Protein AF-A0A818Z1H5-F1 (afdb_monomer_lite)

InterPro domains:
  IPR049680 Choline/ethanolamine transporter FLVCR1-2/SLC49-like [PTHR10924] (12-132)

Organism: NCBI:txid392032

Sequence (154 aa):
MLTLPCSKCFGACNSILFFIVILRSSMFYPLAISCGFMGLFLLPLLPVVFEYAVECTYPVNATWSTGLLLSVSNVLGGIFVFILEGLIKRNVPEYTPGVVVTSAATFILCVMIIGALPLLFYYVPYLRLHSEVPHIIKHTANTNAHLGVNEGLS

Radius of gyration: 23.57 Å; chains: 1; bounding box: 50×40×73 Å

Secondary structure (DSSP, 8-state):
--SHHHHHHHHHHHHHHHHHHHHH---HHHHHHHHHHHHHHHHHHHHHHHHHHHHHTTTS-HHHHHHHHHHHHHHHHHHHHHHHHHHHHH------TT----HHHHHHHHHHHHHHHHHHH-----HHHHHHHHHHHHHHHHHHHHTT------

Structure (mmCIF, N/CA/C/O backbone):
data_AF-A0A818Z1H5-F1
#
_entry.id   AF-A0A818Z1H5-F1
#
loop_
_atom_site.group_PDB
_atom_site.id
_atom_site.type_symbol
_atom_site.label_atom_id
_atom_site.label_alt_id
_atom_site.label_comp_id
_atom_site.label_asym_id
_atom_site.label_entity_id
_atom_site.label_seq_id
_atom_site.pdbx_PDB_ins_code
_atom_site.Cartn_x
_atom_site.Cartn_y
_atom_site.Cartn_z
_atom_site.occupancy
_atom_site.B_iso_or_equiv
_atom_site.auth_seq_id
_atom_site.auth_comp_id
_atom_site.auth_asym_id
_atom_site.auth_atom_id
_atom_site.pdbx_PDB_model_num
ATOM 1 N N . MET A 1 1 ? -9.286 15.105 17.533 1.00 44.69 1 MET A N 1
ATOM 2 C CA . MET A 1 1 ? -9.901 14.415 16.373 1.00 44.69 1 MET A CA 1
ATOM 3 C C . MET A 1 1 ? -9.643 15.083 15.011 1.00 44.69 1 MET A C 1
ATOM 5 O O . MET A 1 1 ? -9.838 14.410 14.012 1.00 44.69 1 MET A O 1
ATOM 9 N N . LEU A 1 2 ? -9.145 16.330 14.915 1.00 38.22 2 LEU A N 1
ATOM 10 C CA . LEU A 1 2 ? -8.923 17.013 13.619 1.00 38.22 2 LEU A CA 1
ATOM 11 C C . LEU A 1 2 ? -7.551 16.766 12.942 1.00 38.22 2 LEU A C 1
ATOM 13 O O . LEU A 1 2 ? -7.327 17.232 11.831 1.00 38.22 2 LEU A O 1
ATOM 17 N N . THR A 1 3 ? -6.620 16.047 13.578 1.00 46.03 3 THR A N 1
ATOM 18 C CA . THR A 1 3 ? -5.242 15.848 13.073 1.00 46.03 3 THR A CA 1
ATOM 19 C C . THR A 1 3 ? -5.062 14.617 12.175 1.00 46.03 3 THR A C 1
ATOM 21 O O . THR A 1 3 ? -4.061 14.517 11.466 1.00 46.03 3 THR A O 1
ATOM 24 N N . LEU A 1 4 ? -6.028 13.692 12.148 1.00 54.84 4 LEU A N 1
ATOM 25 C CA . LEU A 1 4 ? -5.959 12.469 11.338 1.00 54.84 4 LEU A CA 1
ATOM 26 C C . LEU A 1 4 ? -5.962 12.684 9.805 1.00 54.84 4 LEU A C 1
ATOM 28 O O . LEU A 1 4 ? -5.195 11.989 9.135 1.00 54.84 4 LEU A O 1
ATOM 32 N N . PRO A 1 5 ? -6.770 13.597 9.215 1.00 53.94 5 PRO A N 1
ATOM 33 C CA . PRO A 1 5 ? -6.783 13.774 7.758 1.00 53.94 5 PRO A CA 1
ATOM 34 C C . PRO A 1 5 ? -5.474 14.372 7.219 1.00 53.94 5 PRO A C 1
ATOM 36 O O . PRO A 1 5 ? -4.979 13.924 6.186 1.00 53.94 5 PRO A O 1
ATOM 39 N N . CYS A 1 6 ? -4.849 15.305 7.949 1.00 50.09 6 CYS A N 1
ATOM 40 C CA . CYS A 1 6 ? -3.570 15.904 7.542 1.00 50.09 6 CYS A CA 1
ATOM 41 C C . CYS A 1 6 ? -2.418 14.888 7.506 1.00 50.09 6 CYS A C 1
ATOM 43 O O . CYS A 1 6 ? -1.573 14.951 6.614 1.00 50.09 6 CYS A O 1
ATOM 45 N N . SER A 1 7 ? -2.390 13.928 8.439 1.00 58.94 7 SER A N 1
ATOM 46 C CA . SER A 1 7 ? -1.343 12.898 8.476 1.00 58.94 7 SER A CA 1
ATOM 47 C C . SER A 1 7 ? -1.440 11.926 7.290 1.00 58.94 7 SER A C 1
ATOM 49 O O . SER A 1 7 ? -0.418 11.581 6.693 1.00 58.94 7 SER A O 1
ATOM 51 N N . LYS A 1 8 ? -2.663 11.552 6.876 1.00 60.94 8 LYS A N 1
ATOM 52 C CA . LYS A 1 8 ? -2.885 10.644 5.735 1.00 60.94 8 LYS A CA 1
ATOM 53 C C . LYS A 1 8 ? -2.396 11.234 4.407 1.00 60.94 8 LYS A C 1
ATOM 55 O O . LYS A 1 8 ? -1.727 10.538 3.643 1.00 60.94 8 LYS A O 1
ATOM 60 N N . CYS A 1 9 ? -2.647 12.521 4.165 1.00 56.31 9 CYS A N 1
ATOM 61 C CA . CYS A 1 9 ? -2.155 13.211 2.969 1.00 56.31 9 CYS A CA 1
ATOM 62 C C . CYS A 1 9 ? -0.624 13.322 2.948 1.00 56.31 9 CYS A C 1
ATOM 64 O O . CYS A 1 9 ? -0.010 13.153 1.897 1.00 56.31 9 CYS A O 1
ATOM 66 N N . PHE A 1 10 ? 0.011 13.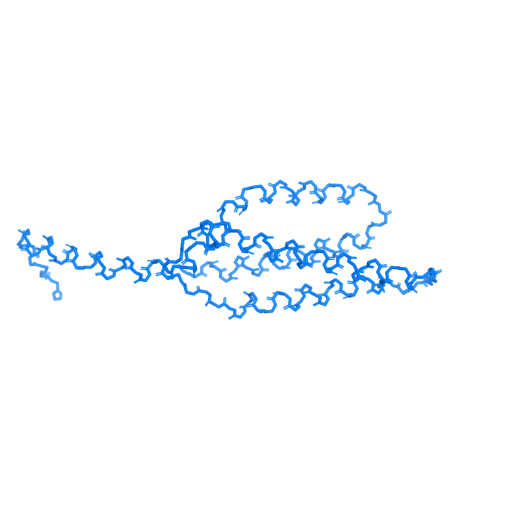547 4.104 1.00 64.88 10 PHE A N 1
ATOM 67 C CA . PHE A 1 10 ? 1.471 13.632 4.187 1.00 64.88 10 PHE A CA 1
ATOM 68 C C . PHE A 1 10 ? 2.155 12.301 3.837 1.00 64.88 10 PHE A C 1
ATOM 70 O O . PHE A 1 10 ? 3.184 12.298 3.159 1.00 64.88 10 PHE A O 1
ATOM 77 N N . GLY A 1 11 ? 1.561 11.171 4.238 1.00 66.50 11 GLY A N 1
ATOM 78 C CA . GLY A 1 11 ? 2.045 9.835 3.878 1.00 66.50 11 GLY A CA 1
ATOM 79 C C . GLY A 1 11 ? 1.916 9.533 2.381 1.00 66.50 11 GLY A C 1
ATOM 80 O O . GLY A 1 11 ? 2.873 9.063 1.767 1.00 66.50 11 GLY A O 1
ATOM 81 N N . ALA A 1 12 ? 0.768 9.863 1.778 1.00 64.75 12 ALA A N 1
ATOM 82 C CA . ALA A 1 12 ? 0.538 9.669 0.344 1.00 64.75 12 ALA A CA 1
ATOM 83 C C . ALA A 1 12 ? 1.459 10.549 -0.522 1.00 64.75 12 ALA A C 1
ATOM 85 O O . ALA A 1 12 ? 2.020 10.081 -1.510 1.00 64.75 12 ALA A O 1
ATOM 86 N N . CYS A 1 13 ? 1.680 11.807 -0.128 1.00 64.75 13 CYS A N 1
ATOM 87 C CA . CYS A 1 13 ? 2.614 12.687 -0.829 1.00 64.75 13 CYS A CA 1
ATOM 88 C C . CYS A 1 13 ? 4.064 12.193 -0.715 1.00 64.75 13 CYS A C 1
ATOM 90 O O . CYS A 1 13 ? 4.793 12.221 -1.706 1.00 64.75 13 CYS A O 1
ATOM 92 N N . ASN A 1 14 ? 4.484 11.702 0.458 1.00 68.75 14 ASN A N 1
ATOM 93 C CA . ASN A 1 14 ? 5.836 11.167 0.637 1.00 68.75 14 ASN A CA 1
ATOM 94 C C . ASN A 1 14 ? 6.090 9.927 -0.220 1.00 68.75 14 ASN A C 1
ATOM 96 O O . ASN A 1 14 ? 7.144 9.840 -0.842 1.00 68.75 14 ASN A O 1
ATOM 100 N N . SER A 1 15 ? 5.143 8.989 -0.297 1.00 67.06 15 SER A N 1
ATOM 101 C CA . SER A 1 15 ? 5.329 7.765 -1.084 1.00 67.06 15 SER A CA 1
ATOM 102 C C . SER A 1 15 ? 5.428 8.050 -2.586 1.00 67.06 15 SER A C 1
AT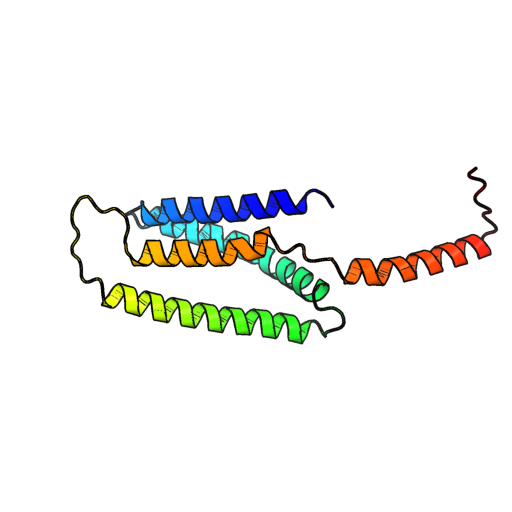OM 104 O O . SER A 1 15 ? 6.294 7.490 -3.256 1.00 67.06 15 SER A O 1
ATOM 106 N N . ILE A 1 16 ? 4.620 8.980 -3.106 1.00 69.19 16 ILE A N 1
ATOM 107 C CA . ILE A 1 16 ? 4.676 9.412 -4.510 1.00 69.19 16 ILE A CA 1
ATOM 108 C C . ILE A 1 16 ? 6.001 10.129 -4.810 1.00 69.19 16 ILE A C 1
ATOM 110 O O . ILE A 1 16 ? 6.644 9.834 -5.820 1.00 69.19 16 ILE A O 1
ATOM 114 N N . LEU A 1 17 ? 6.453 11.026 -3.925 1.00 67.25 17 LEU A N 1
ATOM 115 C CA . LEU A 1 17 ? 7.736 11.721 -4.077 1.00 67.25 17 LEU A CA 1
ATOM 116 C C . LEU A 1 17 ? 8.922 10.750 -4.035 1.00 67.25 17 LEU A C 1
ATOM 118 O O . LEU A 1 17 ? 9.802 10.828 -4.892 1.00 67.25 17 LEU A O 1
ATOM 122 N N . PHE A 1 18 ? 8.928 9.803 -3.095 1.00 68.50 18 PHE A N 1
ATOM 123 C CA . PHE A 1 18 ? 9.955 8.762 -3.020 1.00 68.50 18 PHE A CA 1
ATOM 124 C C . PHE A 1 18 ? 9.990 7.910 -4.288 1.00 68.50 18 PHE A C 1
ATOM 126 O O . PHE A 1 18 ? 11.067 7.620 -4.806 1.00 68.50 18 PHE A O 1
ATOM 133 N N . PHE A 1 19 ? 8.826 7.552 -4.830 1.00 67.38 19 PHE A N 1
ATOM 134 C CA . PHE A 1 19 ? 8.738 6.733 -6.032 1.00 67.38 19 PHE A CA 1
ATOM 135 C C . PHE A 1 19 ? 9.264 7.457 -7.282 1.00 67.38 19 PHE A C 1
ATOM 137 O O . PHE A 1 19 ? 10.005 6.871 -8.071 1.00 67.38 19 PHE A O 1
ATOM 144 N N . ILE A 1 20 ? 8.973 8.754 -7.431 1.00 66.19 20 ILE A N 1
ATOM 145 C CA . ILE A 1 20 ? 9.529 9.590 -8.510 1.00 66.19 20 ILE A CA 1
ATOM 146 C C . ILE A 1 20 ? 11.060 9.677 -8.406 1.00 66.19 20 ILE A C 1
ATOM 148 O O . ILE A 1 20 ? 11.759 9.614 -9.420 1.00 66.19 20 ILE A O 1
ATOM 152 N N . VAL A 1 21 ? 11.600 9.789 -7.189 1.00 65.50 21 VAL A N 1
ATOM 153 C CA . VAL A 1 21 ? 13.053 9.822 -6.952 1.00 65.50 21 VAL A CA 1
ATOM 154 C C . VAL A 1 21 ? 13.707 8.477 -7.293 1.00 65.50 21 VAL A C 1
ATOM 156 O O . VAL A 1 21 ? 14.766 8.464 -7.922 1.00 65.50 21 VAL A O 1
ATOM 159 N N . ILE A 1 22 ? 13.056 7.363 -6.946 1.00 64.38 22 ILE A N 1
ATOM 160 C CA . ILE A 1 22 ? 13.499 5.992 -7.245 1.00 64.38 22 ILE A CA 1
ATOM 161 C C . ILE A 1 22 ? 13.529 5.722 -8.755 1.00 64.38 22 ILE A C 1
ATOM 163 O O . ILE A 1 22 ? 14.516 5.194 -9.257 1.00 64.38 22 ILE A O 1
ATOM 167 N N . LEU A 1 23 ? 12.496 6.134 -9.496 1.00 63.78 23 LEU A N 1
ATOM 168 C CA . LEU A 1 23 ? 12.436 5.953 -10.952 1.00 63.78 23 LEU A CA 1
ATOM 169 C C . LEU A 1 23 ? 13.457 6.804 -11.711 1.00 63.78 23 LEU A C 1
ATOM 171 O O . LEU A 1 23 ? 13.922 6.407 -12.777 1.00 63.78 23 LEU A O 1
ATOM 175 N N . ARG A 1 24 ? 13.793 7.985 -11.181 1.00 60.50 24 ARG A N 1
ATOM 176 C CA . ARG A 1 24 ? 14.718 8.918 -11.833 1.00 60.50 24 ARG A CA 1
ATOM 177 C C . ARG A 1 24 ? 16.184 8.571 -11.583 1.00 60.50 24 ARG A C 1
ATOM 179 O O . ARG A 1 24 ? 17.046 8.975 -12.361 1.00 60.50 24 ARG A O 1
ATOM 186 N N . SER A 1 25 ? 16.496 7.875 -10.492 1.00 54.84 25 SER A N 1
ATOM 187 C CA . SER A 1 25 ? 17.883 7.623 -10.121 1.00 54.84 25 SER A CA 1
ATOM 188 C C . SER A 1 25 ? 18.373 6.288 -10.672 1.00 54.84 25 SER A C 1
ATOM 190 O O . SER A 1 25 ? 18.204 5.239 -10.062 1.00 54.84 25 SER A O 1
ATOM 192 N N . SER A 1 26 ? 19.065 6.342 -11.810 1.00 59.59 26 SER A N 1
ATOM 193 C CA . SER A 1 26 ? 19.867 5.240 -12.368 1.00 59.59 26 SER A CA 1
ATOM 194 C C . SER A 1 26 ? 21.114 4.919 -11.511 1.00 59.59 26 SER A C 1
ATOM 196 O O . SER A 1 26 ? 22.173 4.592 -12.042 1.00 59.59 26 SER A O 1
ATOM 198 N N . MET A 1 27 ? 21.035 5.084 -10.187 1.00 64.25 27 MET A N 1
ATOM 199 C CA . MET A 1 27 ? 22.134 4.920 -9.237 1.00 64.25 27 MET A CA 1
ATOM 200 C C . MET A 1 27 ? 21.669 4.043 -8.069 1.00 64.25 27 MET A C 1
ATOM 202 O O . MET A 1 27 ? 20.646 4.310 -7.446 1.00 64.25 27 MET A O 1
ATOM 206 N N . PHE A 1 28 ? 22.440 3.002 -7.742 1.00 72.12 28 PHE A N 1
ATOM 207 C CA . PHE A 1 28 ? 22.104 2.019 -6.698 1.00 72.12 28 PHE A CA 1
ATOM 208 C C . PHE A 1 28 ? 22.113 2.588 -5.267 1.00 72.12 28 PHE A C 1
ATOM 210 O O . PHE A 1 28 ? 21.377 2.118 -4.401 1.00 72.12 28 PHE A O 1
ATOM 217 N N . TYR A 1 29 ? 22.916 3.620 -5.007 1.00 77.31 29 TYR A N 1
ATOM 218 C CA . TYR A 1 29 ? 23.055 4.228 -3.679 1.00 77.31 29 TYR A CA 1
ATOM 219 C C . TYR A 1 29 ? 21.749 4.811 -3.098 1.00 77.31 29 TYR A C 1
ATOM 221 O O . TYR A 1 29 ? 21.386 4.447 -1.978 1.00 77.31 29 TYR A O 1
ATOM 229 N N . PRO A 1 30 ? 20.998 5.674 -3.809 1.00 77.44 30 PRO A N 1
ATOM 230 C CA . PRO A 1 30 ? 19.738 6.217 -3.290 1.00 77.44 30 PRO A CA 1
ATOM 231 C C . PRO A 1 30 ? 18.641 5.157 -3.100 1.00 77.44 30 PRO A C 1
ATOM 233 O O . PRO A 1 30 ? 17.811 5.290 -2.198 1.00 77.44 30 PRO A O 1
ATOM 236 N N . LEU A 1 31 ? 18.654 4.078 -3.888 1.00 73.88 31 LEU A N 1
ATOM 237 C CA . LEU A 1 31 ? 17.750 2.935 -3.713 1.00 73.88 31 LEU A CA 1
ATOM 238 C C . LEU A 1 31 ? 17.997 2.224 -2.375 1.00 73.88 31 LEU A C 1
ATOM 240 O O . LEU A 1 31 ? 17.060 1.969 -1.623 1.00 73.88 31 LEU A O 1
ATOM 244 N N . ALA A 1 32 ? 19.260 1.958 -2.040 1.00 80.88 32 ALA A N 1
ATOM 245 C CA . ALA A 1 32 ? 19.614 1.313 -0.777 1.00 80.88 32 ALA A CA 1
ATOM 246 C C . ALA A 1 32 ? 19.247 2.183 0.438 1.00 80.88 32 ALA A C 1
ATOM 248 O O . ALA A 1 32 ? 18.669 1.687 1.406 1.00 80.88 32 ALA A O 1
ATOM 249 N N . ILE A 1 33 ? 19.523 3.491 0.369 1.00 83.31 33 ILE A N 1
ATOM 250 C CA . ILE A 1 33 ? 19.208 4.440 1.448 1.00 83.31 33 ILE A CA 1
ATOM 251 C C . ILE A 1 33 ? 17.693 4.533 1.664 1.00 83.31 33 ILE A C 1
ATOM 253 O O . ILE A 1 33 ? 17.226 4.452 2.799 1.00 83.31 33 ILE A O 1
ATOM 257 N N . SER A 1 34 ? 16.914 4.661 0.588 1.00 77.94 34 SER A N 1
ATOM 258 C CA . SER A 1 34 ? 15.450 4.722 0.680 1.00 77.94 34 SER A CA 1
ATOM 259 C C . SER A 1 34 ? 14.842 3.420 1.206 1.00 77.94 34 SER A C 1
ATOM 261 O O . SER A 1 34 ? 13.964 3.473 2.064 1.00 77.94 34 SER A O 1
ATOM 263 N N . CYS A 1 35 ? 15.354 2.260 0.784 1.00 78.38 35 CYS A N 1
ATOM 264 C CA . CYS A 1 35 ? 14.937 0.964 1.320 1.00 78.38 35 CYS A CA 1
ATOM 265 C C . CYS A 1 35 ? 15.233 0.842 2.825 1.00 78.38 35 CYS A C 1
ATOM 267 O O . CYS A 1 35 ? 14.389 0.365 3.583 1.00 78.38 35 CYS A O 1
ATOM 269 N N . GLY A 1 36 ? 16.404 1.309 3.272 1.00 81.88 36 GLY A N 1
ATOM 270 C CA . GLY A 1 36 ? 16.774 1.331 4.688 1.00 81.88 36 GLY A CA 1
ATOM 271 C C . GLY A 1 36 ? 15.851 2.223 5.520 1.00 81.88 36 GLY A C 1
ATOM 272 O O . GLY A 1 36 ? 15.325 1.784 6.540 1.00 81.88 36 GLY A O 1
ATOM 273 N N . PHE A 1 37 ? 15.582 3.446 5.054 1.00 82.38 37 PHE A N 1
ATOM 274 C CA . PHE A 1 37 ? 14.642 4.354 5.718 1.00 82.38 37 PHE A CA 1
ATOM 275 C C . PHE A 1 37 ? 13.217 3.795 5.752 1.00 82.38 37 PHE A C 1
ATOM 277 O O . PHE A 1 37 ? 12.570 3.844 6.796 1.00 82.38 37 PHE A O 1
ATOM 284 N N . MET A 1 38 ? 12.740 3.222 4.644 1.00 76.06 38 MET A N 1
ATOM 285 C CA . MET A 1 38 ? 11.420 2.596 4.579 1.00 76.06 38 MET A CA 1
ATOM 286 C C . MET A 1 38 ? 11.292 1.465 5.606 1.00 76.06 38 MET A C 1
ATOM 288 O O . MET A 1 38 ? 10.308 1.423 6.338 1.00 76.06 38 MET A O 1
ATOM 292 N N . GLY A 1 39 ? 12.297 0.590 5.715 1.00 80.69 39 GLY A N 1
ATOM 293 C CA . GLY A 1 39 ? 12.314 -0.489 6.704 1.00 80.69 39 GLY A CA 1
ATOM 294 C C . GLY A 1 39 ? 12.351 0.016 8.149 1.00 80.69 39 GLY A C 1
ATOM 295 O O . GLY A 1 39 ? 11.590 -0.468 8.986 1.00 80.69 39 GLY A O 1
ATOM 296 N N . LEU A 1 40 ? 13.178 1.028 8.437 1.00 85.56 40 LEU A N 1
ATOM 297 C CA . LEU A 1 40 ? 13.290 1.613 9.778 1.00 85.56 40 LEU A CA 1
ATOM 298 C C . LEU A 1 40 ? 11.980 2.233 10.264 1.00 85.56 40 LEU A C 1
ATOM 300 O O . LEU A 1 40 ? 11.632 2.071 11.430 1.00 85.56 40 LEU A O 1
ATOM 304 N N . PHE A 1 41 ? 11.234 2.903 9.385 1.00 80.19 41 PHE A N 1
ATOM 305 C CA . PHE A 1 41 ? 9.928 3.457 9.741 1.00 80.19 41 PHE A CA 1
ATOM 306 C C . PHE A 1 41 ? 8.826 2.400 9.823 1.00 80.19 41 PHE A C 1
ATOM 308 O O . PHE A 1 41 ? 7.865 2.588 10.564 1.00 80.19 41 PHE A O 1
ATOM 315 N N . LEU A 1 42 ? 8.956 1.282 9.109 1.00 79.81 42 LEU A N 1
ATOM 316 C CA . LEU A 1 42 ? 7.937 0.235 9.087 1.00 79.81 42 LEU A CA 1
ATOM 317 C C . LEU A 1 42 ? 7.909 -0.597 10.380 1.00 79.81 42 LEU A C 1
ATOM 319 O O . LEU A 1 42 ? 6.835 -1.017 10.808 1.00 79.81 42 LEU A O 1
ATOM 323 N N . LEU A 1 43 ? 9.061 -0.789 11.032 1.00 85.88 43 LEU A N 1
ATOM 324 C CA . LEU A 1 43 ? 9.179 -1.534 12.294 1.00 85.88 43 LEU A CA 1
ATOM 325 C C . LEU A 1 43 ? 8.289 -0.978 13.429 1.00 85.88 43 LEU A C 1
ATOM 327 O O . LEU A 1 43 ? 7.509 -1.752 13.985 1.00 85.88 43 LEU A O 1
ATOM 331 N N . PRO A 1 44 ? 8.333 0.326 13.774 1.00 86.31 44 PRO A N 1
ATOM 332 C CA . PRO A 1 44 ? 7.436 0.903 14.776 1.00 86.31 44 PRO A CA 1
ATOM 333 C C . PRO A 1 44 ? 5.999 1.083 14.268 1.00 86.31 44 PRO A C 1
ATOM 335 O O . PRO A 1 44 ? 5.080 1.190 15.074 1.00 86.31 44 PRO A O 1
ATOM 338 N N . LEU A 1 45 ? 5.779 1.105 12.949 1.00 79.31 45 LEU A N 1
ATOM 339 C CA . LEU A 1 45 ? 4.445 1.249 12.364 1.00 79.31 45 LEU A CA 1
ATOM 340 C C . LEU A 1 45 ? 3.617 -0.041 12.477 1.00 79.31 45 LEU A C 1
ATOM 342 O O . LEU A 1 45 ? 2.398 0.021 12.612 1.00 79.31 45 LEU A O 1
ATOM 346 N N . LEU A 1 46 ? 4.266 -1.206 12.434 1.00 83.06 46 LEU A N 1
ATOM 347 C CA . LEU A 1 46 ? 3.605 -2.511 12.478 1.00 83.06 46 LEU A CA 1
ATOM 348 C C . LEU A 1 46 ? 2.662 -2.693 13.693 1.00 83.06 46 LEU A C 1
ATOM 350 O O . LEU A 1 46 ? 1.492 -3.012 13.468 1.00 83.06 46 LEU A O 1
ATOM 354 N N . PRO A 1 47 ? 3.087 -2.464 14.958 1.00 84.31 47 PRO A N 1
ATOM 355 C CA . PRO A 1 47 ? 2.185 -2.589 16.106 1.00 84.31 47 PRO A CA 1
ATOM 356 C C . PRO A 1 47 ? 1.044 -1.562 16.077 1.00 84.31 47 PRO A C 1
ATOM 358 O O . PRO A 1 47 ? -0.084 -1.907 16.415 1.00 84.31 47 PRO A O 1
ATOM 361 N N . VAL A 1 48 ? 1.296 -0.341 15.588 1.00 84.50 48 VAL A N 1
ATOM 362 C CA . VAL A 1 48 ? 0.276 0.719 15.469 1.00 84.50 48 VAL A CA 1
ATOM 363 C C . VAL A 1 48 ? -0.827 0.321 14.482 1.00 84.50 48 VAL A C 1
ATOM 365 O O . VAL A 1 48 ? -2.011 0.533 14.742 1.00 84.50 48 VAL A O 1
ATOM 368 N N . VAL A 1 49 ? -0.461 -0.289 13.351 1.00 81.25 49 VAL A N 1
ATOM 369 C CA . VAL A 1 49 ? -1.430 -0.791 12.362 1.00 81.25 49 VAL A CA 1
ATOM 370 C C . VAL A 1 49 ? -2.260 -1.933 12.942 1.00 81.25 49 VAL A C 1
ATOM 372 O O . VAL A 1 49 ? -3.460 -2.003 12.679 1.00 81.25 49 VAL A O 1
ATOM 375 N N . PHE A 1 50 ? -1.654 -2.811 13.745 1.00 82.56 50 PHE A N 1
ATOM 376 C CA . PHE A 1 50 ? -2.389 -3.893 14.393 1.00 82.56 50 PHE A CA 1
ATOM 377 C C . PHE A 1 50 ? -3.375 -3.389 15.442 1.00 82.56 50 PHE A C 1
ATOM 379 O O . PHE A 1 50 ? -4.521 -3.833 15.425 1.00 82.56 50 PHE A O 1
ATOM 386 N N . GLU A 1 51 ? -2.990 -2.438 16.294 1.00 82.31 51 GLU A N 1
ATOM 387 C CA . GLU A 1 51 ? -3.924 -1.816 17.241 1.00 82.31 51 GLU A CA 1
ATOM 388 C C . GLU A 1 51 ? -5.108 -1.178 16.504 1.00 82.31 51 GLU A C 1
ATOM 390 O O . GLU A 1 51 ? -6.264 -1.447 16.830 1.00 82.31 51 GLU A O 1
ATOM 395 N N . TYR A 1 52 ? -4.835 -0.439 15.426 1.00 75.88 52 TYR A N 1
ATOM 396 C CA . TYR A 1 52 ? -5.879 0.181 14.617 1.00 75.88 52 TYR A CA 1
ATOM 397 C C . TYR A 1 52 ? -6.810 -0.840 13.946 1.00 75.88 52 TYR A C 1
ATOM 399 O O . TYR A 1 52 ? -8.030 -0.675 13.963 1.00 75.88 52 TYR A O 1
ATOM 407 N N . ALA A 1 53 ? -6.267 -1.919 13.377 1.00 77.44 53 ALA A N 1
ATOM 408 C CA . ALA A 1 53 ? -7.065 -2.968 12.742 1.00 77.44 53 ALA A CA 1
ATOM 409 C C . ALA A 1 53 ? -8.016 -3.647 13.742 1.00 77.44 53 ALA A C 1
ATOM 411 O O . ALA A 1 53 ? -9.184 -3.899 13.427 1.00 77.44 53 ALA A O 1
ATOM 412 N N . VAL A 1 54 ? -7.547 -3.893 14.967 1.00 77.06 54 VAL A N 1
ATOM 413 C CA . VAL A 1 54 ? -8.355 -4.492 16.037 1.00 77.06 54 VAL A CA 1
ATOM 414 C C . VAL A 1 54 ? -9.477 -3.550 16.475 1.00 77.06 54 VAL A C 1
ATOM 416 O O . VAL A 1 54 ? -10.615 -3.990 16.625 1.00 77.06 54 VAL A O 1
ATOM 419 N N . GLU A 1 55 ? -9.203 -2.251 16.599 1.00 76.75 55 GLU A N 1
ATOM 420 C CA . GLU A 1 55 ? -10.223 -1.255 16.951 1.00 76.75 55 GLU A CA 1
ATOM 421 C C . GLU A 1 55 ? -11.325 -1.107 15.896 1.00 76.75 55 GLU A C 1
ATOM 423 O O . GLU A 1 55 ? -12.477 -0.830 16.239 1.00 76.75 55 GLU A O 1
ATOM 428 N N . CYS A 1 56 ? -10.988 -1.318 14.621 1.00 71.62 56 CYS A N 1
ATOM 429 C CA . CYS A 1 56 ? -11.939 -1.249 13.512 1.00 71.62 56 CYS A CA 1
ATOM 430 C C . CYS A 1 56 ? -12.796 -2.517 13.373 1.00 71.62 56 CYS A C 1
ATOM 432 O O . CYS A 1 56 ? -13.891 -2.451 12.823 1.00 71.62 56 CYS A O 1
ATOM 434 N N . THR A 1 57 ? -12.314 -3.667 13.861 1.00 75.56 57 THR A N 1
ATOM 435 C CA . THR A 1 57 ? -12.970 -4.976 13.672 1.00 75.56 57 THR A CA 1
ATOM 436 C C . THR A 1 57 ? -13.769 -5.424 14.908 1.00 75.56 57 THR A C 1
ATOM 438 O O . THR A 1 57 ? -14.136 -6.590 15.016 1.00 75.56 57 THR A O 1
ATOM 441 N N . TYR A 1 58 ? -14.052 -4.540 15.871 1.00 71.50 58 TYR A N 1
ATOM 442 C CA . TYR A 1 58 ? -14.828 -4.905 17.065 1.00 71.50 58 TYR A CA 1
ATOM 443 C C . TYR A 1 58 ? -16.238 -5.416 16.686 1.00 71.50 58 TYR A C 1
ATOM 445 O O . TYR A 1 58 ? -16.893 -4.763 15.869 1.00 71.50 58 TYR A O 1
ATOM 453 N N . PRO A 1 59 ? -16.749 -6.540 17.248 1.00 70.12 59 PRO A N 1
ATOM 454 C CA . PRO A 1 59 ? -16.267 -7.334 18.394 1.00 70.12 59 PRO A CA 1
ATOM 455 C C . PRO A 1 59 ? -15.474 -8.607 18.017 1.00 70.12 59 PRO A C 1
ATOM 457 O O . PRO A 1 59 ? -15.494 -9.597 18.748 1.00 70.12 59 PRO A O 1
ATOM 460 N N . VAL A 1 60 ? -14.813 -8.635 16.860 1.00 71.44 60 VAL A N 1
ATOM 461 C CA . VAL A 1 60 ? -14.059 -9.807 16.396 1.00 71.44 60 VAL A CA 1
ATOM 462 C C . VAL A 1 60 ? -12.714 -9.903 17.121 1.00 71.44 60 VAL A C 1
ATOM 464 O O . VAL A 1 60 ? -12.025 -8.917 17.373 1.00 71.44 60 VAL A O 1
ATOM 467 N N . ASN A 1 61 ? -12.331 -11.130 17.449 1.00 76.50 61 ASN A N 1
ATOM 468 C CA . ASN A 1 61 ? -11.087 -11.496 18.106 1.00 76.50 61 ASN A CA 1
ATOM 469 C C . ASN A 1 61 ? -9.868 -10.990 17.310 1.00 76.50 61 ASN A C 1
ATOM 471 O O . ASN A 1 61 ? -9.703 -11.292 16.126 1.00 76.50 61 ASN A O 1
ATOM 475 N N . ALA A 1 62 ? -8.979 -10.272 18.003 1.00 76.19 62 ALA A N 1
ATOM 476 C CA . ALA A 1 62 ? -7.823 -9.583 17.429 1.00 76.19 62 ALA A CA 1
ATOM 477 C C . ALA A 1 62 ? -6.933 -10.478 16.548 1.00 76.19 62 ALA A C 1
ATOM 479 O O . ALA A 1 62 ? -6.467 -10.049 15.495 1.00 76.19 62 ALA A O 1
ATOM 480 N N . THR A 1 63 ? -6.753 -11.741 16.945 1.00 81.56 63 THR A N 1
ATOM 481 C CA . THR A 1 63 ? -5.941 -12.738 16.231 1.00 81.56 63 THR A CA 1
ATOM 482 C C . THR A 1 63 ? -6.437 -13.018 14.810 1.00 81.56 63 THR A C 1
ATOM 484 O O . THR A 1 63 ? -5.630 -13.235 13.910 1.00 81.56 63 THR A O 1
ATOM 487 N N . TRP A 1 64 ? -7.752 -12.998 14.579 1.00 84.19 64 TRP A N 1
ATOM 488 C CA . TRP A 1 64 ? -8.309 -13.249 13.247 1.00 84.19 64 TRP A CA 1
ATOM 489 C C . TRP A 1 64 ? -8.175 -12.033 12.339 1.00 84.19 64 TRP A C 1
ATOM 491 O O . TRP A 1 64 ? -7.861 -12.187 11.162 1.00 84.19 64 TRP A O 1
ATOM 501 N N . SER A 1 65 ? -8.352 -10.826 12.884 1.00 81.81 65 SER A N 1
ATOM 502 C CA . SER A 1 65 ? -8.204 -9.584 12.118 1.00 81.81 65 SER A CA 1
ATOM 503 C C . SER A 1 65 ? -6.766 -9.401 11.620 1.00 81.81 65 SER A C 1
ATOM 505 O O . SER A 1 65 ? -6.547 -9.169 10.431 1.00 81.81 65 SER A O 1
ATOM 507 N N . THR A 1 66 ? -5.766 -9.617 12.481 1.00 84.94 66 THR A N 1
ATOM 508 C CA . THR A 1 66 ? -4.350 -9.534 12.083 1.00 84.94 66 THR A CA 1
ATOM 509 C C . THR A 1 66 ? -3.958 -10.637 11.099 1.00 84.94 66 THR A C 1
ATOM 511 O O . THR A 1 66 ? -3.262 -10.364 10.120 1.00 84.94 66 THR A O 1
ATOM 514 N N . GLY A 1 67 ? -4.454 -11.863 11.298 1.00 87.31 67 GLY A N 1
ATOM 515 C CA . GLY A 1 67 ? -4.244 -12.975 10.369 1.00 87.31 67 GLY A CA 1
ATOM 516 C C . GLY A 1 67 ? -4.824 -12.709 8.976 1.00 87.31 67 GLY A C 1
ATOM 517 O O . GLY A 1 67 ? -4.154 -12.954 7.970 1.00 87.31 67 GLY A O 1
ATOM 518 N N . LEU A 1 68 ? -6.036 -12.150 8.898 1.00 85.94 68 LEU A N 1
ATOM 519 C CA . LEU A 1 68 ? -6.664 -11.757 7.634 1.00 85.94 68 LEU A CA 1
ATOM 520 C C . LEU A 1 68 ? -5.920 -10.598 6.969 1.0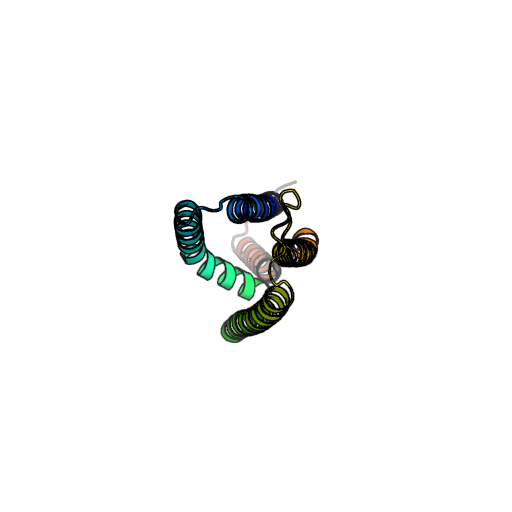0 85.94 68 LEU A C 1
ATOM 522 O O . LEU A 1 68 ? -5.648 -10.671 5.772 1.00 85.94 68 LEU A O 1
ATOM 526 N N . LEU A 1 69 ? -5.531 -9.573 7.734 1.00 84.69 69 LEU A N 1
ATOM 527 C CA . LEU A 1 69 ? -4.760 -8.435 7.230 1.00 84.69 69 LEU A CA 1
ATOM 528 C C . LEU A 1 69 ? -3.462 -8.903 6.556 1.00 84.69 69 LEU A C 1
ATOM 530 O O . LEU A 1 69 ? -3.171 -8.518 5.422 1.00 84.69 69 LEU A O 1
ATOM 534 N N . LEU A 1 70 ? -2.706 -9.780 7.221 1.00 88.75 70 LEU A N 1
ATOM 535 C CA . LEU A 1 70 ? -1.469 -10.340 6.678 1.00 88.75 70 LEU A CA 1
ATOM 536 C C . LEU A 1 70 ? -1.730 -11.253 5.475 1.00 88.75 70 LEU A C 1
ATOM 538 O O . LEU A 1 70 ? -1.003 -11.173 4.486 1.00 88.75 70 LEU A O 1
ATOM 542 N N . SER A 1 71 ? -2.765 -12.091 5.521 1.00 90.81 71 SER A N 1
ATOM 543 C CA . SER A 1 71 ? -3.087 -13.013 4.423 1.00 90.81 71 SER A CA 1
ATOM 544 C C . SER A 1 71 ? -3.474 -12.257 3.152 1.00 90.81 71 SER A C 1
ATOM 546 O O . SER A 1 71 ? -2.917 -12.514 2.086 1.00 90.81 71 SER A O 1
ATOM 548 N N . VAL A 1 72 ? -4.362 -11.266 3.269 1.00 89.62 72 VAL A N 1
ATOM 549 C CA . VAL A 1 72 ? -4.776 -10.406 2.150 1.00 89.62 72 VAL A CA 1
ATOM 550 C C . VAL A 1 72 ? -3.582 -9.632 1.594 1.00 89.62 72 VAL A C 1
ATOM 552 O O . VAL A 1 72 ? -3.418 -9.562 0.377 1.00 89.62 72 VAL A O 1
ATOM 555 N N . SER A 1 73 ? -2.711 -9.110 2.464 1.00 86.88 73 SER A N 1
ATOM 556 C CA . SER A 1 73 ? -1.515 -8.370 2.040 1.00 86.88 73 SER A CA 1
ATOM 557 C C . SER A 1 73 ? -0.549 -9.242 1.235 1.00 86.88 73 SER A C 1
ATOM 559 O O . SER A 1 73 ? -0.057 -8.814 0.193 1.00 86.88 73 SER A O 1
ATOM 561 N N . ASN A 1 74 ? -0.308 -10.479 1.678 1.00 92.38 74 ASN A N 1
ATOM 562 C CA . ASN A 1 74 ? 0.566 -11.416 0.970 1.00 92.38 74 ASN A CA 1
ATOM 563 C C . ASN A 1 74 ? -0.016 -11.834 -0.385 1.00 92.38 74 ASN A C 1
ATOM 565 O O . ASN A 1 74 ? 0.705 -11.851 -1.382 1.00 92.38 74 ASN A O 1
ATOM 569 N N . VAL A 1 75 ? -1.319 -12.126 -0.446 1.00 94.00 75 VAL A N 1
ATOM 570 C CA . VAL A 1 75 ? -1.993 -12.480 -1.705 1.00 94.00 75 VAL A CA 1
ATOM 571 C C . VAL A 1 75 ? -1.940 -11.312 -2.690 1.00 94.00 75 VAL A C 1
ATOM 573 O O . VAL A 1 75 ? -1.553 -11.497 -3.843 1.00 94.00 75 VAL A O 1
ATOM 576 N N . LEU A 1 76 ? -2.256 -10.096 -2.236 1.00 87.56 76 LEU A N 1
ATOM 577 C CA . LEU A 1 76 ? -2.204 -8.896 -3.068 1.00 87.56 76 LEU A CA 1
ATOM 578 C C . LEU A 1 76 ? -0.777 -8.602 -3.559 1.00 87.56 76 LEU A C 1
ATOM 580 O O . LEU A 1 76 ? -0.585 -8.306 -4.738 1.00 87.56 76 LEU A O 1
ATOM 584 N N . GLY A 1 77 ? 0.226 -8.743 -2.686 1.00 87.00 77 GLY A N 1
ATOM 585 C CA . GLY A 1 77 ? 1.637 -8.586 -3.039 1.00 87.00 77 GLY A CA 1
ATOM 586 C C . GLY A 1 77 ? 2.108 -9.612 -4.072 1.00 87.00 77 GLY A C 1
ATOM 587 O O . GLY A 1 77 ? 2.768 -9.248 -5.044 1.00 87.00 77 GLY A O 1
ATOM 588 N N . GLY A 1 78 ? 1.716 -10.880 -3.920 1.00 90.50 78 GLY A N 1
ATOM 589 C CA . GLY A 1 78 ? 2.039 -11.939 -4.879 1.00 90.50 78 GLY A CA 1
ATOM 590 C C . GLY A 1 78 ? 1.437 -11.687 -6.263 1.00 90.50 78 GLY A C 1
ATOM 591 O O . GLY A 1 78 ? 2.142 -11.770 -7.270 1.00 90.50 78 GLY A O 1
ATOM 592 N N . ILE A 1 79 ? 0.157 -11.303 -6.319 1.00 89.56 79 ILE A N 1
ATOM 593 C CA . ILE A 1 79 ? -0.519 -10.936 -7.575 1.00 89.56 79 ILE A CA 1
ATOM 594 C C . ILE A 1 79 ? 0.199 -9.756 -8.240 1.00 89.56 79 ILE A C 1
ATOM 596 O O . ILE A 1 79 ? 0.431 -9.766 -9.449 1.00 89.56 79 ILE A O 1
ATOM 600 N N . PHE A 1 80 ? 0.590 -8.756 -7.452 1.00 83.81 80 PHE A N 1
ATOM 601 C CA . PHE A 1 80 ? 1.277 -7.574 -7.953 1.00 83.81 80 PHE A CA 1
ATOM 602 C C . PHE A 1 80 ? 2.635 -7.902 -8.581 1.00 83.81 80 PHE A C 1
ATOM 604 O O . PHE A 1 80 ? 2.907 -7.464 -9.698 1.00 83.81 80 PHE A O 1
ATOM 611 N N . VAL A 1 81 ? 3.459 -8.714 -7.910 1.00 86.44 81 VAL A N 1
ATOM 612 C CA . VAL A 1 81 ? 4.753 -9.165 -8.448 1.00 86.44 81 VAL A CA 1
ATOM 613 C C . VAL A 1 81 ? 4.560 -9.956 -9.740 1.00 86.44 81 VAL A C 1
ATOM 615 O O . VAL A 1 81 ? 5.282 -9.723 -10.706 1.00 86.44 81 VAL A O 1
ATOM 618 N N . PHE A 1 82 ? 3.552 -10.829 -9.804 1.00 87.44 82 PHE A N 1
ATOM 619 C CA . PHE A 1 82 ? 3.273 -11.619 -11.003 1.00 87.44 82 PHE A CA 1
ATOM 620 C C . PHE A 1 82 ? 2.886 -10.745 -12.208 1.00 87.44 82 PHE A C 1
ATOM 622 O O . PHE A 1 82 ? 3.390 -10.948 -13.316 1.00 87.44 82 PHE A O 1
ATOM 629 N N . ILE A 1 83 ? 2.038 -9.731 -11.998 1.00 84.25 83 ILE A N 1
ATOM 630 C CA . ILE A 1 83 ? 1.679 -8.762 -13.045 1.00 84.25 83 ILE A CA 1
ATOM 631 C C . ILE A 1 83 ? 2.909 -7.957 -13.473 1.00 84.25 83 ILE A C 1
ATOM 633 O O . ILE A 1 83 ? 3.136 -7.769 -14.669 1.00 84.25 83 ILE A O 1
ATOM 637 N N . LEU A 1 84 ? 3.721 -7.509 -12.512 1.00 79.81 84 LEU A N 1
ATOM 638 C CA . LEU A 1 84 ? 4.911 -6.710 -12.786 1.00 79.81 84 LEU A CA 1
ATOM 639 C C . LEU A 1 84 ? 5.951 -7.503 -13.588 1.00 79.81 84 LEU A C 1
ATOM 641 O O . LEU A 1 84 ? 6.481 -6.990 -14.571 1.00 79.81 84 LEU A O 1
ATOM 645 N N . GLU A 1 85 ? 6.192 -8.766 -13.235 1.00 81.81 85 GLU A N 1
ATOM 646 C CA . GLU A 1 85 ? 7.053 -9.663 -14.007 1.00 81.81 85 GLU A CA 1
ATOM 647 C C . GLU A 1 85 ? 6.541 -9.879 -15.432 1.00 81.81 85 GLU A C 1
ATOM 649 O O . GLU A 1 85 ? 7.328 -9.851 -16.380 1.00 81.81 85 GLU A O 1
ATOM 654 N N . GLY A 1 86 ? 5.232 -10.088 -15.597 1.00 78.94 86 GLY A N 1
ATOM 655 C CA . GLY A 1 86 ? 4.615 -10.224 -16.915 1.00 78.94 86 GLY A CA 1
ATOM 656 C C . GLY A 1 86 ? 4.809 -8.971 -17.769 1.00 78.94 86 GLY A C 1
ATOM 657 O O . GLY A 1 86 ? 5.097 -9.067 -18.963 1.00 78.94 86 GLY A O 1
ATOM 658 N N . LEU A 1 87 ? 4.716 -7.796 -17.146 1.00 74.19 87 LEU A N 1
ATOM 659 C CA . LEU A 1 87 ? 4.865 -6.506 -17.809 1.00 74.19 87 LEU A CA 1
ATOM 660 C C . LEU A 1 87 ? 6.328 -6.204 -18.171 1.00 74.19 87 LEU A C 1
ATOM 662 O O . LEU A 1 87 ? 6.599 -5.695 -19.255 1.00 74.19 87 LEU A O 1
ATOM 666 N N . ILE A 1 88 ? 7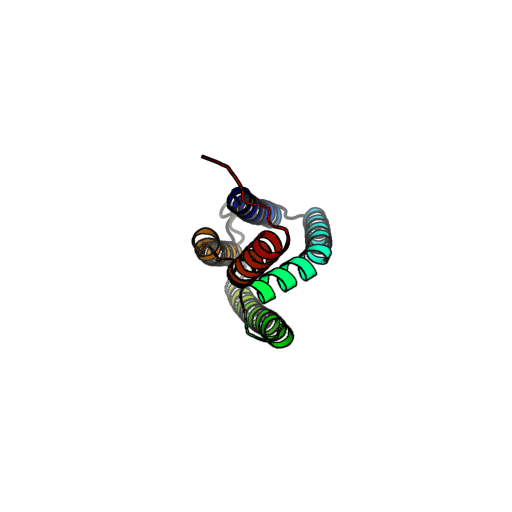.276 -6.585 -17.311 1.00 72.69 88 ILE A N 1
ATOM 667 C CA . ILE A 1 88 ? 8.719 -6.474 -17.574 1.00 72.69 88 ILE A CA 1
ATOM 668 C C . ILE A 1 88 ? 9.138 -7.420 -18.708 1.00 72.69 88 ILE A C 1
ATOM 670 O O . ILE A 1 88 ? 9.838 -6.998 -19.623 1.00 72.69 88 ILE A O 1
ATOM 674 N N . LYS A 1 89 ? 8.667 -8.676 -18.708 1.00 71.81 89 LYS A N 1
ATOM 675 C CA . LYS A 1 89 ? 8.983 -9.667 -19.758 1.00 71.81 89 LYS A CA 1
ATOM 676 C C . LYS A 1 89 ? 8.434 -9.280 -21.137 1.00 71.81 89 LYS A C 1
ATOM 678 O O . LYS A 1 89 ? 8.999 -9.685 -22.148 1.00 71.81 89 LYS A O 1
ATOM 683 N N . ARG A 1 90 ? 7.339 -8.512 -21.195 1.00 67.38 90 ARG A N 1
ATOM 684 C CA . ARG A 1 90 ? 6.742 -8.012 -22.448 1.00 67.38 90 ARG A CA 1
ATOM 685 C C . ARG A 1 90 ? 7.439 -6.759 -23.000 1.00 67.38 90 ARG A C 1
ATOM 687 O O . ARG A 1 90 ? 7.348 -6.533 -24.201 1.00 67.38 90 ARG A O 1
ATOM 694 N N . ASN A 1 91 ? 8.151 -5.998 -22.166 1.00 61.34 91 ASN A N 1
ATOM 695 C CA . ASN A 1 91 ? 8.868 -4.769 -22.536 1.00 61.34 91 ASN A CA 1
ATOM 696 C C . ASN A 1 91 ? 10.388 -5.003 -22.692 1.00 61.34 91 ASN A C 1
ATOM 698 O O . ASN A 1 91 ? 11.204 -4.465 -21.943 1.00 61.34 91 ASN A O 1
ATOM 702 N N . VAL A 1 92 ? 10.779 -5.806 -23.684 1.00 57.22 92 VAL A N 1
ATOM 703 C CA . VAL A 1 92 ? 12.179 -5.923 -24.154 1.00 57.22 92 VAL A CA 1
ATOM 704 C C . VAL A 1 92 ? 12.605 -4.572 -24.787 1.00 57.22 92 VAL A C 1
ATOM 706 O O . VAL A 1 92 ? 11.750 -3.878 -25.335 1.00 57.22 92 VAL A O 1
ATOM 709 N N . PRO A 1 93 ? 13.866 -4.113 -24.636 1.00 55.94 93 PRO A N 1
ATOM 710 C CA . PRO A 1 93 ? 14.174 -2.707 -24.416 1.00 55.94 93 PRO A CA 1
ATOM 711 C C . PRO A 1 93 ? 14.310 -1.933 -25.726 1.00 55.94 93 PRO A C 1
ATOM 713 O O . PRO A 1 93 ? 15.362 -1.952 -26.357 1.00 55.94 93 PRO A O 1
ATOM 716 N N . GLU A 1 94 ? 13.308 -1.139 -26.076 1.00 49.53 94 GLU A N 1
ATOM 717 C CA . GLU A 1 94 ? 13.592 0.095 -26.802 1.00 4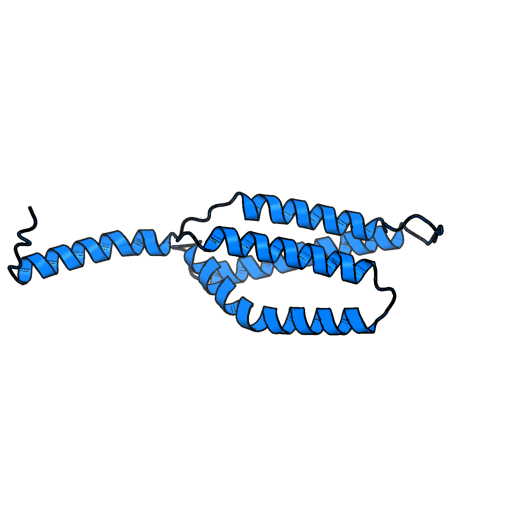9.53 94 GLU A CA 1
ATOM 718 C C . GLU A 1 94 ? 13.830 1.183 -25.760 1.00 49.53 94 GLU A C 1
ATOM 720 O O . GLU A 1 94 ? 12.929 1.906 -25.335 1.00 49.53 94 GLU A O 1
ATOM 725 N N . TYR A 1 95 ? 15.081 1.260 -25.293 1.00 51.75 95 TYR A N 1
ATOM 726 C CA . TYR A 1 95 ? 15.605 2.480 -24.690 1.00 51.75 95 TYR A CA 1
ATOM 727 C C . TYR A 1 95 ? 15.634 3.544 -25.792 1.00 51.75 95 TYR A C 1
ATOM 729 O O . TYR A 1 95 ? 16.659 3.798 -26.420 1.00 51.75 95 TYR A O 1
ATOM 737 N N . THR A 1 96 ? 14.472 4.122 -26.078 1.00 48.38 96 THR A N 1
ATOM 738 C CA . THR A 1 96 ? 14.366 5.297 -26.928 1.00 48.38 96 THR A CA 1
ATOM 739 C C . THR A 1 96 ? 14.733 6.497 -26.059 1.00 48.38 96 THR A C 1
ATOM 741 O O . THR A 1 96 ? 14.031 6.777 -25.078 1.00 48.38 96 THR A O 1
ATOM 744 N N . PRO A 1 97 ? 15.833 7.208 -26.360 1.00 43.47 97 PRO A N 1
ATOM 745 C CA . PRO A 1 97 ? 16.233 8.382 -25.600 1.00 43.47 97 PRO A CA 1
ATOM 746 C C . PRO A 1 97 ? 15.146 9.452 -25.755 1.00 43.47 97 PRO A C 1
ATOM 748 O O . PRO A 1 97 ? 15.006 10.056 -26.814 1.00 43.47 97 PRO A O 1
ATOM 751 N N . GLY A 1 98 ? 14.334 9.650 -24.714 1.00 54.19 98 GLY A N 1
ATOM 752 C CA . GLY A 1 98 ? 13.264 10.653 -24.711 1.00 54.19 98 GLY A CA 1
ATOM 753 C C . GLY A 1 98 ? 11.936 10.215 -24.092 1.00 54.19 98 GLY A C 1
ATOM 754 O O . GLY A 1 98 ? 11.116 11.081 -23.798 1.00 54.19 98 GLY A O 1
ATOM 755 N N . VAL A 1 99 ? 11.718 8.921 -23.824 1.00 51.66 99 VAL A N 1
ATOM 756 C CA . VAL A 1 99 ? 10.486 8.444 -23.165 1.00 51.66 99 VAL A CA 1
ATOM 757 C C . VAL A 1 99 ? 10.813 7.963 -21.750 1.00 51.66 99 VAL A C 1
ATOM 759 O O . VAL A 1 99 ? 11.197 6.826 -21.513 1.00 51.66 99 VAL A O 1
ATOM 762 N N . VAL A 1 100 ? 10.699 8.879 -20.791 1.00 57.56 100 VAL A N 1
ATOM 763 C CA . VAL A 1 100 ? 11.097 8.715 -19.377 1.00 57.56 100 VAL A CA 1
ATOM 764 C C . VAL A 1 100 ? 10.111 7.904 -18.520 1.00 57.56 100 VAL A C 1
ATOM 766 O O . VAL A 1 100 ? 10.266 7.847 -17.301 1.00 57.56 100 VAL A O 1
ATOM 769 N N . VAL A 1 101 ? 9.101 7.261 -19.116 1.00 56.44 101 VAL A N 1
ATOM 770 C CA . VAL A 1 101 ? 8.070 6.533 -18.362 1.00 56.44 101 VAL A CA 1
ATOM 771 C C . VAL A 1 101 ? 8.005 5.070 -18.794 1.00 56.44 101 VAL A C 1
ATOM 773 O O . VA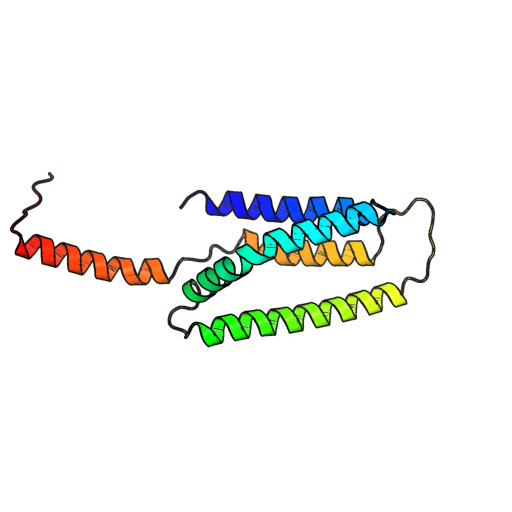L A 1 101 ? 7.288 4.694 -19.716 1.00 56.44 101 VAL A O 1
ATOM 776 N N . THR A 1 102 ? 8.746 4.225 -18.081 1.00 67.69 102 THR A N 1
ATOM 777 C CA . THR A 1 102 ? 8.638 2.763 -18.159 1.00 67.69 102 THR A CA 1
ATOM 778 C C . THR A 1 102 ? 7.182 2.329 -17.930 1.00 67.69 102 THR A C 1
ATOM 780 O O . THR A 1 102 ? 6.546 2.756 -16.965 1.00 67.69 102 THR A O 1
ATOM 783 N N . SER A 1 103 ? 6.630 1.439 -18.763 1.00 64.81 103 SER A N 1
ATOM 784 C CA . SER A 1 103 ? 5.233 0.973 -18.623 1.00 64.81 103 SER A CA 1
ATOM 785 C C . SER A 1 103 ? 4.955 0.324 -17.258 1.00 64.81 103 SER A C 1
ATOM 787 O O . SER A 1 103 ? 3.875 0.497 -16.697 1.00 64.81 103 SER A O 1
ATOM 789 N N . ALA A 1 104 ? 5.960 -0.330 -16.665 1.00 66.81 104 ALA A N 1
ATOM 790 C CA . ALA A 1 104 ? 5.904 -0.839 -15.295 1.00 66.81 104 ALA A CA 1
ATOM 791 C C . ALA A 1 104 ? 5.743 0.275 -14.245 1.00 66.81 104 ALA A C 1
ATOM 793 O O . ALA A 1 104 ? 4.953 0.135 -13.319 1.00 66.81 104 ALA A O 1
ATOM 794 N N . ALA A 1 105 ? 6.416 1.414 -14.416 1.00 69.25 105 ALA A N 1
ATOM 795 C CA . ALA A 1 105 ? 6.289 2.563 -13.521 1.00 69.25 105 ALA A CA 1
ATOM 796 C C . ALA A 1 105 ? 4.884 3.183 -13.569 1.00 69.25 105 ALA A C 1
ATOM 798 O O . ALA A 1 105 ? 4.323 3.534 -12.531 1.00 69.25 105 ALA A O 1
ATOM 799 N N . THR A 1 106 ? 4.299 3.261 -14.769 1.00 72.00 106 THR A N 1
ATOM 800 C CA . THR A 1 106 ? 2.925 3.752 -14.965 1.00 72.00 106 THR A CA 1
ATOM 801 C C . THR A 1 106 ? 1.918 2.851 -14.256 1.00 72.00 106 THR A C 1
ATOM 803 O O . THR A 1 106 ? 1.042 3.345 -13.553 1.00 72.00 106 THR A O 1
ATOM 806 N N . PHE A 1 107 ? 2.077 1.529 -14.371 1.00 77.50 107 PHE A N 1
ATOM 807 C CA . PHE A 1 107 ? 1.212 0.568 -13.688 1.00 77.50 107 PHE A CA 1
ATOM 808 C C . PHE A 1 107 ? 1.269 0.722 -12.162 1.00 77.50 107 PHE A C 1
ATOM 810 O O . PHE A 1 107 ? 0.229 0.782 -11.507 1.00 77.50 107 PHE A O 1
ATOM 817 N N . ILE A 1 108 ? 2.474 0.862 -11.600 1.00 77.19 108 ILE A N 1
ATOM 818 C CA . ILE A 1 108 ? 2.659 1.058 -10.158 1.00 77.19 108 ILE A CA 1
ATOM 819 C C . ILE A 1 108 ? 1.996 2.367 -9.695 1.00 77.19 108 ILE A C 1
ATOM 821 O O . ILE A 1 108 ? 1.284 2.363 -8.692 1.00 77.19 108 ILE A O 1
ATOM 825 N N . LEU A 1 109 ? 2.152 3.471 -10.440 1.00 75.62 109 LEU A N 1
ATOM 826 C CA . LEU A 1 109 ? 1.473 4.736 -10.124 1.00 75.62 109 LEU A CA 1
ATOM 827 C C . LEU A 1 109 ? -0.054 4.605 -10.158 1.00 75.62 109 LEU A C 1
ATOM 829 O O . LEU A 1 109 ? -0.722 5.101 -9.253 1.00 75.62 109 LEU A O 1
ATOM 833 N N . CYS A 1 110 ? -0.615 3.910 -11.151 1.00 78.75 110 CYS A N 1
ATOM 834 C CA . CYS A 1 110 ? -2.057 3.677 -11.226 1.00 78.75 110 CYS A CA 1
ATOM 835 C C . CYS A 1 110 ? -2.571 2.889 -10.015 1.00 78.75 110 CYS A C 1
ATOM 837 O O . CYS A 1 110 ? -3.553 3.297 -9.401 1.00 78.75 110 CYS A O 1
ATOM 839 N N . VAL A 1 111 ? -1.895 1.802 -9.630 1.00 80.12 111 VAL A N 1
ATOM 840 C CA . VAL A 1 111 ? -2.277 0.994 -8.458 1.00 80.12 111 VAL A CA 1
ATOM 841 C C . VAL A 1 111 ? -2.182 1.810 -7.169 1.00 80.12 111 VAL A C 1
ATOM 843 O O . VAL A 1 111 ? -3.076 1.733 -6.329 1.00 80.12 111 VAL A O 1
ATOM 846 N N . MET A 1 112 ? -1.154 2.648 -7.030 1.00 76.19 112 MET A N 1
ATOM 847 C CA . MET A 1 112 ? -0.997 3.530 -5.871 1.00 76.19 112 MET A CA 1
ATOM 848 C C . MET A 1 112 ? -2.106 4.581 -5.786 1.00 76.19 112 MET A C 1
ATOM 850 O O . MET A 1 112 ? -2.629 4.819 -4.703 1.00 76.19 112 MET A O 1
ATOM 854 N N . ILE A 1 113 ? -2.510 5.178 -6.911 1.00 78.00 113 ILE A N 1
ATOM 855 C CA . ILE A 1 113 ? -3.624 6.137 -6.954 1.00 78.00 113 ILE A CA 1
ATOM 856 C C . ILE A 1 113 ? -4.945 5.438 -6.612 1.00 78.00 113 ILE A C 1
ATOM 858 O O . ILE A 1 113 ? -5.703 5.935 -5.780 1.00 78.00 113 ILE A O 1
ATOM 862 N N . ILE A 1 114 ? -5.196 4.265 -7.201 1.00 82.69 114 ILE A N 1
ATOM 863 C CA . ILE A 1 114 ? -6.399 3.461 -6.946 1.00 82.69 114 ILE A CA 1
ATOM 864 C C . ILE A 1 114 ? -6.456 2.996 -5.488 1.00 82.69 114 ILE A C 1
ATOM 866 O O . ILE A 1 114 ? -7.541 2.955 -4.921 1.00 82.69 114 ILE A O 1
ATOM 870 N N . GLY A 1 115 ? -5.318 2.684 -4.863 1.00 72.44 115 GLY A N 1
ATOM 871 C CA . GLY A 1 115 ? -5.239 2.351 -3.440 1.00 72.44 115 GLY A CA 1
ATOM 872 C C . GLY A 1 115 ? -5.383 3.570 -2.526 1.00 72.44 115 GLY A C 1
ATOM 873 O O . GLY A 1 115 ? -6.061 3.499 -1.505 1.00 72.44 115 GLY A O 1
ATOM 874 N N . ALA A 1 116 ? -4.803 4.714 -2.893 1.00 71.12 116 ALA A N 1
ATOM 875 C CA . ALA A 1 116 ? -4.856 5.938 -2.093 1.00 71.12 116 ALA A CA 1
ATOM 876 C C . ALA A 1 116 ? -6.248 6.593 -2.086 1.00 71.12 116 ALA A C 1
ATOM 878 O O . ALA A 1 116 ? -6.655 7.152 -1.071 1.00 71.12 116 ALA A O 1
ATOM 879 N N . LEU A 1 117 ? -6.999 6.499 -3.186 1.00 76.31 117 LEU A N 1
ATOM 880 C CA . LEU A 1 117 ? -8.362 7.029 -3.319 1.00 76.31 117 LEU A CA 1
ATOM 881 C C . LEU A 1 117 ? -9.328 6.555 -2.213 1.00 76.31 117 LEU A C 1
ATOM 883 O O . LEU A 1 117 ? -9.857 7.404 -1.495 1.00 76.31 117 LEU A O 1
ATOM 887 N N . PRO A 1 118 ? -9.555 5.245 -2.001 1.00 69.69 118 PRO A N 1
ATOM 888 C CA . PRO A 1 118 ? -10.431 4.771 -0.936 1.00 69.69 118 PRO A CA 1
ATOM 889 C C . PRO A 1 118 ? -9.886 5.132 0.449 1.00 69.69 118 PRO A C 1
ATOM 891 O O . PRO A 1 118 ? -10.666 5.455 1.334 1.00 69.69 118 PRO A O 1
ATOM 894 N N . LEU A 1 119 ? -8.564 5.178 0.637 1.00 68.31 119 LEU A N 1
ATOM 895 C CA . LEU A 1 119 ? -7.929 5.615 1.888 1.00 68.31 119 LEU A CA 1
ATOM 896 C C . LEU A 1 119 ? -8.188 7.094 2.230 1.00 68.31 119 LEU A C 1
ATOM 898 O O . LEU A 1 119 ? -8.225 7.442 3.411 1.00 68.31 119 LEU A O 1
ATOM 902 N N . LEU A 1 120 ? -8.357 7.955 1.221 1.00 68.31 120 LEU A N 1
ATOM 903 C CA . LEU A 1 120 ? -8.675 9.375 1.401 1.00 68.31 120 LEU A CA 1
ATOM 904 C C . LEU A 1 120 ? -10.158 9.612 1.698 1.00 68.31 120 LEU A C 1
ATOM 906 O O . LEU A 1 120 ? -10.485 10.501 2.480 1.00 68.31 120 LEU A O 1
ATOM 910 N N . PHE A 1 121 ? -11.046 8.823 1.093 1.00 68.88 121 PHE A N 1
ATOM 911 C CA . PHE A 1 121 ? -12.494 8.977 1.261 1.00 68.88 121 PHE A CA 1
ATOM 912 C C . PHE A 1 121 ? -13.069 8.172 2.433 1.00 68.88 121 PHE A C 1
ATOM 914 O O . PHE A 1 121 ? -14.139 8.509 2.942 1.00 68.88 121 PHE A O 1
ATOM 921 N N . TYR A 1 122 ? -12.386 7.119 2.887 1.00 68.31 122 TYR A N 1
ATOM 922 C CA . TYR A 1 122 ? -12.884 6.268 3.960 1.00 68.31 122 TYR A CA 1
ATOM 923 C C . TYR A 1 122 ? -12.571 6.866 5.337 1.00 68.31 122 TYR A C 1
ATOM 925 O O . TYR A 1 122 ? -11.492 6.689 5.910 1.00 68.31 122 TYR A O 1
ATOM 933 N N . TYR A 1 123 ? -13.555 7.571 5.893 1.00 65.25 123 TYR A N 1
ATOM 934 C CA . TYR A 1 123 ? -13.589 7.902 7.312 1.00 65.25 123 TYR A CA 1
ATOM 935 C C . TYR A 1 123 ? -13.916 6.633 8.092 1.00 65.25 123 TYR A C 1
ATOM 937 O O . TYR A 1 123 ? -15.077 6.253 8.198 1.00 65.25 123 TYR A O 1
ATOM 945 N N . VAL A 1 124 ? -12.897 5.963 8.626 1.00 62.94 124 VAL A N 1
ATOM 946 C CA . VAL A 1 124 ? -13.122 4.839 9.538 1.00 62.94 124 VAL A CA 1
ATOM 947 C C . VAL A 1 124 ? -13.598 5.388 10.889 1.00 62.94 124 VAL A C 1
ATOM 949 O O . VAL A 1 124 ? -12.832 6.114 11.535 1.00 62.94 124 VAL A O 1
ATOM 952 N N . PRO A 1 125 ? -14.820 5.073 11.350 1.00 64.25 125 PRO A N 1
ATOM 953 C CA . PRO A 1 125 ? -15.244 5.417 12.698 1.00 64.25 125 PRO A CA 1
ATOM 954 C C . PRO A 1 125 ? -14.572 4.487 13.718 1.00 64.25 125 PRO A C 1
ATOM 956 O O . PRO A 1 125 ? -14.511 3.274 13.533 1.00 64.25 125 PRO A O 1
ATOM 959 N N . TYR A 1 126 ? -14.073 5.051 14.817 1.00 65.25 126 TYR A N 1
ATOM 960 C CA . TYR A 1 126 ? -13.459 4.297 15.915 1.00 65.25 126 TYR A CA 1
ATOM 961 C C . TYR A 1 126 ? -14.557 3.577 16.720 1.00 65.25 126 TYR A C 1
ATOM 963 O O . TYR A 1 126 ? -15.162 4.161 17.624 1.00 65.25 126 TYR A O 1
ATOM 971 N N . LEU A 1 127 ? -14.848 2.317 16.376 1.00 65.69 127 LEU A N 1
ATOM 972 C CA . LEU A 1 127 ? -15.933 1.539 16.996 1.00 65.69 127 LEU A CA 1
ATOM 973 C C . LEU A 1 127 ? -15.701 1.307 18.493 1.00 65.69 127 LEU A C 1
ATOM 975 O O . LEU A 1 127 ? -16.644 1.383 19.280 1.00 65.69 127 LEU A O 1
ATOM 979 N N . ARG A 1 128 ? -14.446 1.091 18.903 1.00 66.12 128 ARG A N 1
ATOM 980 C CA . ARG A 1 128 ? -14.094 0.878 20.311 1.00 66.12 128 ARG A CA 1
ATOM 981 C C . ARG A 1 128 ? -14.433 2.086 21.188 1.00 66.12 128 ARG A C 1
ATOM 983 O O . ARG A 1 128 ? -15.124 1.924 22.192 1.00 66.12 128 ARG A O 1
ATOM 990 N N . LEU A 1 129 ? -14.045 3.295 20.768 1.00 63.62 129 LEU A N 1
ATOM 991 C CA . LEU A 1 129 ? -14.384 4.526 21.492 1.00 63.62 129 LEU A CA 1
ATOM 992 C C . LEU A 1 129 ? -15.909 4.679 21.613 1.00 63.62 129 LEU A C 1
ATOM 994 O O . LEU A 1 129 ? -16.423 5.018 22.673 1.00 63.62 129 LEU A O 1
ATOM 998 N N . HIS A 1 130 ? -16.646 4.361 20.544 1.00 67.00 130 HIS A N 1
ATOM 999 C CA . HIS A 1 130 ? -18.105 4.442 20.544 1.00 67.00 130 HIS A CA 1
ATOM 1000 C C . HIS A 1 130 ? -18.772 3.410 21.472 1.00 67.00 130 HIS A C 1
ATOM 1002 O O . HIS A 1 130 ? -19.843 3.675 22.011 1.00 67.00 130 HIS A O 1
ATOM 1008 N N . SER A 1 131 ? -18.131 2.259 21.700 1.00 67.06 131 SER A N 1
ATOM 1009 C CA . SER A 1 131 ? -18.615 1.232 22.630 1.00 67.06 131 SER A CA 1
ATOM 1010 C C . SER A 1 131 ? -18.313 1.540 24.105 1.00 67.06 131 SER A C 1
ATOM 1012 O O . SER A 1 131 ? -19.118 1.209 24.975 1.00 67.06 131 SER A O 1
ATOM 1014 N N . GLU A 1 132 ? -17.198 2.219 24.398 1.00 68.94 132 GLU A N 1
ATOM 1015 C CA . GLU A 1 132 ? -16.767 2.524 25.772 1.00 68.94 132 GLU A CA 1
ATOM 1016 C C . GLU A 1 132 ? -17.463 3.777 26.346 1.00 68.94 132 GLU A C 1
ATOM 1018 O O . GLU A 1 132 ? -17.840 3.796 27.520 1.00 68.94 132 GLU A O 1
ATOM 1023 N N . VAL A 1 133 ? -17.727 4.798 25.518 1.00 75.06 133 VAL A N 1
ATOM 1024 C CA . VAL A 1 133 ? -18.387 6.061 25.920 1.00 75.06 133 VAL A CA 1
ATOM 1025 C C . VAL A 1 133 ? -19.719 5.866 26.673 1.00 75.06 133 VAL A C 1
ATOM 1027 O O . VAL A 1 133 ? -19.859 6.423 27.764 1.00 75.06 133 VAL A O 1
ATOM 1030 N N . PRO A 1 134 ? -20.703 5.078 26.191 1.00 75.19 134 PRO A N 1
ATOM 1031 C CA . PRO A 1 134 ? -21.979 4.923 26.894 1.00 75.19 134 PRO A CA 1
ATOM 1032 C C . PRO A 1 134 ? -21.851 4.178 28.232 1.00 75.19 134 PRO A C 1
ATOM 1034 O O . PRO A 1 134 ? -22.646 4.422 29.142 1.00 75.19 134 PRO A O 1
ATOM 1037 N N . HIS A 1 135 ? -20.863 3.289 28.382 1.00 73.44 135 HIS A N 1
ATOM 1038 C CA . HIS A 1 135 ? -20.609 2.588 29.644 1.00 73.44 135 HIS A CA 1
ATOM 1039 C C . HIS A 1 135 ? -19.973 3.512 30.686 1.00 73.44 135 HIS A C 1
ATOM 1041 O O . HIS A 1 135 ? -20.396 3.504 31.843 1.00 73.44 135 HIS A O 1
ATOM 1047 N N . ILE A 1 136 ? -19.017 4.348 30.269 1.00 76.12 136 ILE A N 1
ATOM 1048 C CA . ILE A 1 136 ? -18.376 5.341 31.139 1.00 76.12 136 ILE A CA 1
ATOM 1049 C C . ILE A 1 136 ? -19.405 6.368 31.620 1.00 76.12 136 ILE A C 1
ATOM 1051 O O . ILE A 1 136 ? -19.484 6.610 32.817 1.00 76.12 136 ILE A O 1
ATOM 1055 N N . ILE A 1 137 ? -20.264 6.891 30.736 1.00 79.56 137 ILE A N 1
ATOM 1056 C CA . ILE A 1 137 ? -21.306 7.865 31.115 1.00 79.56 137 ILE A CA 1
ATOM 1057 C C . ILE A 1 137 ? -22.251 7.289 32.176 1.00 79.56 137 ILE A C 1
ATOM 1059 O O . ILE A 1 137 ? -22.559 7.964 33.156 1.00 79.56 137 ILE A O 1
ATOM 1063 N N . LYS A 1 138 ? -22.685 6.030 32.024 1.00 80.69 138 LYS A N 1
ATOM 1064 C CA . LYS A 1 138 ? -23.526 5.360 33.030 1.00 80.69 138 LYS A CA 1
ATOM 1065 C C . LYS A 1 138 ? -22.805 5.201 34.367 1.00 80.69 138 LYS A C 1
ATOM 1067 O O . LYS A 1 138 ? -23.420 5.394 35.412 1.00 80.69 138 LYS A O 1
ATOM 1072 N N . HIS A 1 139 ? -21.518 4.859 34.341 1.00 78.25 139 HIS A N 1
ATOM 1073 C CA . HIS A 1 139 ? -20.721 4.691 35.553 1.00 78.25 139 HIS A CA 1
ATOM 1074 C C . HIS A 1 139 ? -20.483 6.027 36.264 1.00 78.25 139 HIS A C 1
ATOM 1076 O O . HIS A 1 139 ? -20.689 6.114 37.468 1.00 78.25 139 HIS A O 1
ATOM 1082 N N . THR A 1 140 ? -20.137 7.081 35.521 1.00 77.19 140 THR A N 1
ATOM 1083 C CA . THR A 1 140 ? -19.983 8.444 36.040 1.00 77.19 140 THR A CA 1
ATOM 1084 C C . THR A 1 140 ? -21.299 8.972 36.607 1.00 77.19 140 THR A C 1
ATOM 1086 O O . THR A 1 140 ? -21.307 9.487 37.718 1.00 77.19 140 THR A O 1
ATOM 1089 N N . ALA A 1 141 ? -22.429 8.770 35.921 1.00 78.69 141 ALA A N 1
ATOM 1090 C CA . ALA A 1 141 ? -23.746 9.159 36.428 1.00 78.69 141 ALA A CA 1
ATOM 1091 C C . ALA A 1 141 ? -24.109 8.430 37.736 1.00 78.69 141 ALA A C 1
ATOM 1093 O O . ALA A 1 141 ? -24.611 9.052 38.670 1.00 78.69 141 ALA A O 1
ATOM 1094 N N . ASN A 1 142 ? -23.812 7.130 37.832 1.00 79.81 142 ASN A N 1
ATOM 1095 C CA . ASN A 1 142 ? -24.041 6.342 39.044 1.00 79.81 142 ASN A CA 1
ATOM 1096 C C . ASN A 1 142 ? -23.122 6.789 40.201 1.00 79.81 142 ASN A C 1
ATOM 1098 O O . ASN A 1 142 ? -23.576 7.015 41.320 1.00 79.81 142 ASN A O 1
ATOM 1102 N N . THR A 1 143 ? -21.834 7.005 39.929 1.00 79.00 143 THR A N 1
ATOM 1103 C CA . THR A 1 143 ? -20.877 7.521 40.918 1.00 79.00 143 THR A CA 1
ATOM 1104 C C . THR A 1 143 ? -21.255 8.925 41.405 1.00 79.00 143 THR A C 1
ATOM 1106 O O . THR A 1 143 ? -21.202 9.177 42.608 1.00 79.00 143 THR A O 1
ATOM 1109 N N . ASN A 1 144 ? -21.710 9.812 40.517 1.00 73.69 144 ASN A N 1
ATOM 1110 C CA . ASN A 1 144 ? -22.181 11.152 40.881 1.00 73.69 144 ASN A CA 1
ATOM 1111 C C . ASN A 1 144 ? -23.451 11.099 41.747 1.00 73.69 144 ASN A C 1
ATOM 1113 O O . ASN A 1 144 ? -23.559 11.843 42.722 1.00 73.69 144 ASN A O 1
ATOM 1117 N N . ALA A 1 145 ? -24.373 10.173 41.458 1.00 73.75 145 ALA A N 1
ATOM 1118 C CA . ALA A 1 145 ? -25.558 9.934 42.283 1.00 73.75 145 ALA A CA 1
ATOM 1119 C C . ALA A 1 145 ? -25.200 9.410 43.688 1.00 73.75 145 ALA A C 1
ATOM 1121 O O . ALA A 1 145 ? -25.804 9.831 44.673 1.00 73.75 145 ALA A O 1
ATOM 1122 N N . HIS A 1 146 ? -24.188 8.543 43.801 1.00 67.50 146 HIS A N 1
ATOM 1123 C CA . HIS A 1 146 ? -23.692 8.043 45.089 1.00 67.50 146 HIS A CA 1
ATOM 1124 C C . HIS A 1 146 ? -22.965 9.102 45.927 1.00 67.50 146 HIS A C 1
ATOM 1126 O O . HIS A 1 146 ? -23.019 9.043 47.154 1.00 67.50 146 HIS A O 1
ATOM 1132 N N . LEU A 1 147 ? -22.289 10.060 45.292 1.00 73.75 147 LEU A N 1
ATOM 1133 C CA . LEU A 1 147 ? -21.546 11.116 45.986 1.00 73.75 147 LEU A CA 1
ATOM 1134 C C . LEU A 1 147 ? -22.411 12.331 46.357 1.00 73.75 147 LEU A C 1
ATOM 1136 O O . LEU A 1 147 ? -21.901 13.265 46.971 1.00 73.75 147 LEU A O 1
ATOM 1140 N N . GLY A 1 148 ? -23.703 12.345 46.002 1.00 64.44 148 GLY A N 1
ATOM 1141 C CA . GLY A 1 148 ? -24.594 13.476 46.279 1.00 64.44 148 GLY A CA 1
ATOM 1142 C C . GLY A 1 148 ? -24.145 14.786 45.620 1.00 64.44 148 GLY A C 1
ATOM 1143 O O . GLY A 1 148 ? -24.608 15.858 46.011 1.00 64.44 148 GLY A O 1
ATOM 1144 N N . VAL A 1 149 ? -23.246 14.713 44.631 1.00 64.19 149 VAL A N 1
ATOM 1145 C CA . VAL A 1 149 ? -22.784 15.865 43.853 1.00 64.19 149 VAL A CA 1
ATOM 1146 C C . VAL A 1 149 ? -23.894 16.197 42.866 1.00 64.19 149 VAL A C 1
ATOM 1148 O O . VAL A 1 149 ? -23.919 15.744 41.725 1.00 64.19 149 VAL A O 1
ATOM 1151 N N . ASN A 1 150 ? -24.874 16.947 43.360 1.00 54.44 150 ASN A N 1
ATOM 1152 C CA . ASN A 1 150 ? -25.812 17.672 42.529 1.00 54.44 150 ASN A CA 1
ATOM 1153 C C . ASN A 1 150 ? -24.991 18.748 41.809 1.00 54.44 150 ASN A C 1
ATOM 1155 O O . ASN A 1 150 ? -24.612 19.748 42.422 1.00 54.44 150 ASN A O 1
ATOM 1159 N N . GLU A 1 151 ? -24.632 18.503 40.549 1.00 56.94 151 GLU A N 1
ATOM 1160 C CA . GLU A 1 151 ? -24.048 19.530 39.694 1.00 56.94 151 GLU A CA 1
ATOM 1161 C C . GLU A 1 151 ? -25.100 20.623 39.483 1.00 56.94 151 GLU A C 1
ATOM 1163 O O . GLU A 1 151 ? -25.902 20.597 38.553 1.00 56.94 151 GLU A O 1
ATOM 1168 N N . GLY A 1 152 ? -25.104 21.599 40.391 1.00 53.47 152 GLY A N 1
ATOM 1169 C CA . GLY A 1 152 ? -25.636 22.919 40.121 1.00 53.47 152 GLY A CA 1
ATOM 1170 C C . GLY A 1 152 ? -24.775 23.565 39.044 1.00 53.47 152 GLY A C 1
ATOM 1171 O O . GLY A 1 152 ? -23.800 24.240 39.358 1.00 53.47 152 GLY A O 1
ATOM 1172 N N . LEU A 1 153 ? -25.128 23.339 37.782 1.00 46.09 153 LEU A N 1
ATOM 1173 C CA . LEU A 1 153 ? -24.681 24.154 36.659 1.00 46.09 153 LEU A CA 1
ATOM 1174 C C . LEU A 1 153 ? -25.886 24.446 35.754 1.00 46.09 153 LEU A C 1
ATOM 1176 O O . LEU A 1 153 ? -26.120 23.807 34.729 1.00 46.09 153 LEU A O 1
ATOM 1180 N N . SER A 1 154 ? -26.696 25.390 36.231 1.00 39.47 154 SER A N 1
ATOM 1181 C CA . SER A 1 154 ? -27.420 26.357 35.399 1.00 39.47 154 SER A CA 1
ATOM 1182 C C . SER A 1 154 ? -26.455 27.268 34.648 1.00 39.47 154 SER A C 1
ATOM 1184 O O . SER A 1 154 ? -25.419 27.606 35.267 1.00 39.47 154 SER A O 1
#

pLDDT: mean 71.69, std 11.68, range [38.22, 94.0]

Foldseek 3Di:
DPCVLVVLVVVLVVVVVLLVVVLPDPDVVSVVVVVVVVVVVVVVVVVVVLVVQPQLPPPDDSVVSVVVVVVVVVVVVVVLVVVLVVLVVVCDDPPPPPDSDRPSSVVVVVVSVVVSVCVNVDPRDRNNVVVVVVVVVVVVVVVCVVVVVPPPDD